Protein AF-A0AA38LIX3-F1 (afdb_monomer_lite)

Radius of gyration: 16.13 Å; chains: 1; bounding box: 47×33×38 Å

Structure (mmCIF, N/CA/C/O backbone):
data_AF-A0AA38LIX3-F1
#
_entry.id   AF-A0AA38LIX3-F1
#
loop_
_atom_site.group_PDB
_atom_site.id
_atom_site.type_symbol
_atom_site.label_atom_id
_atom_site.label_alt_id
_atom_site.label_comp_id
_atom_site.label_asym_id
_atom_site.label_entity_id
_atom_site.label_seq_id
_atom_site.pdbx_PDB_ins_code
_atom_site.Cartn_x
_atom_site.Cartn_y
_atom_site.Cartn_z
_atom_site.occupancy
_atom_site.B_iso_or_equiv
_atom_site.auth_seq_id
_atom_site.auth_comp_id
_atom_site.auth_asym_id
_atom_site.auth_atom_id
_atom_site.pdbx_PDB_model_num
ATOM 1 N N . LYS A 1 1 ? -4.307 8.271 -22.628 1.00 52.09 1 LYS A N 1
ATOM 2 C CA . LYS A 1 1 ? -4.487 8.824 -21.262 1.00 52.09 1 LYS A CA 1
ATOM 3 C C . LYS A 1 1 ? -5.023 7.684 -20.408 1.00 52.09 1 LYS A C 1
ATOM 5 O O . LYS A 1 1 ? -6.150 7.272 -20.642 1.00 52.09 1 LYS A O 1
ATOM 10 N N . ILE A 1 2 ? -4.184 7.078 -19.571 1.00 61.94 2 ILE A N 1
ATOM 11 C CA . ILE A 1 2 ? -4.580 5.930 -18.745 1.00 61.94 2 ILE A CA 1
ATOM 12 C C . ILE A 1 2 ? -5.207 6.516 -17.481 1.00 61.94 2 ILE A C 1
ATOM 14 O O . ILE A 1 2 ? -4.537 7.235 -16.743 1.00 61.94 2 ILE A O 1
ATOM 18 N N . ASN A 1 3 ? -6.509 6.310 -17.297 1.00 71.25 3 ASN A N 1
ATOM 19 C CA . ASN A 1 3 ? -7.192 6.701 -16.066 1.00 71.25 3 ASN A CA 1
ATOM 20 C C . ASN A 1 3 ? -6.984 5.587 -15.029 1.00 71.25 3 ASN A C 1
ATOM 22 O O . ASN A 1 3 ? -6.958 4.417 -15.422 1.00 71.25 3 ASN A O 1
ATOM 26 N N . PRO A 1 4 ? -6.815 5.913 -13.736 1.00 77.75 4 PRO A N 1
ATOM 27 C CA . PRO A 1 4 ? -6.754 4.883 -12.707 1.00 77.75 4 PRO A CA 1
ATOM 28 C C . PRO A 1 4 ? -8.063 4.076 -12.679 1.00 77.75 4 PRO A C 1
ATOM 30 O O . PRO A 1 4 ? -9.109 4.593 -13.086 1.00 77.75 4 PRO A O 1
ATOM 33 N N . PRO A 1 5 ? -8.027 2.825 -12.191 1.00 80.38 5 PRO A N 1
ATOM 34 C CA . PRO A 1 5 ? -9.240 2.043 -12.016 1.00 80.38 5 PRO A CA 1
ATOM 35 C C . PRO A 1 5 ? -10.180 2.751 -11.036 1.00 80.38 5 PRO A C 1
ATOM 37 O O . PRO A 1 5 ? -9.750 3.250 -9.992 1.00 80.38 5 PRO A O 1
ATOM 40 N N . GLU A 1 6 ? -11.474 2.779 -11.342 1.00 76.31 6 GLU A N 1
ATOM 41 C CA . GLU A 1 6 ? -12.465 3.256 -10.380 1.00 76.31 6 GLU A CA 1
ATOM 42 C C . GLU A 1 6 ? -12.415 2.392 -9.105 1.00 76.31 6 GLU A C 1
ATOM 44 O O . GLU A 1 6 ? -12.243 1.172 -9.194 1.00 76.31 6 GLU A O 1
ATOM 49 N N . PRO A 1 7 ? -12.550 2.973 -7.897 1.00 83.81 7 PRO A N 1
ATOM 50 C CA . PRO A 1 7 ? -12.847 4.369 -7.559 1.00 83.81 7 PRO A CA 1
ATOM 51 C C . PRO A 1 7 ? -11.607 5.168 -7.091 1.00 83.81 7 PRO A C 1
ATOM 53 O O . PRO A 1 7 ? -11.711 6.001 -6.189 1.00 83.81 7 PRO A O 1
ATOM 56 N N . PHE A 1 8 ? -10.413 4.892 -7.626 1.00 78.88 8 PHE A N 1
ATOM 57 C CA . PHE A 1 8 ? -9.206 5.623 -7.229 1.00 78.88 8 PHE A CA 1
ATOM 58 C C . PHE A 1 8 ? -9.161 7.027 -7.835 1.00 78.88 8 PHE A C 1
ATOM 60 O O . PHE A 1 8 ? -9.432 7.227 -9.019 1.00 78.88 8 PHE A O 1
ATOM 67 N N . VAL A 1 9 ? -8.748 7.998 -7.020 1.00 82.00 9 VAL A N 1
ATOM 68 C CA . VAL A 1 9 ? -8.567 9.390 -7.444 1.00 82.00 9 VAL A CA 1
ATOM 69 C C . VAL A 1 9 ? -7.079 9.715 -7.501 1.00 82.00 9 VAL A C 1
ATOM 71 O O . VAL A 1 9 ? -6.339 9.434 -6.558 1.00 82.00 9 VAL A O 1
ATOM 74 N N . VAL A 1 10 ? -6.646 10.332 -8.606 1.00 79.75 10 VAL A N 1
ATOM 75 C CA . VAL A 1 10 ? -5.288 10.881 -8.736 1.00 79.75 10 VAL A CA 1
ATOM 76 C C . VAL A 1 10 ? -5.188 12.176 -7.940 1.00 79.75 10 VAL A C 1
ATOM 78 O O . VAL A 1 10 ? -5.951 13.118 -8.181 1.00 79.75 10 VAL A O 1
ATOM 81 N N . ILE A 1 11 ? -4.217 12.260 -7.034 1.00 76.25 11 ILE A N 1
ATOM 82 C CA . ILE A 1 11 ? -3.919 13.500 -6.313 1.00 76.25 11 ILE A CA 1
ATOM 83 C C . ILE A 1 11 ? -3.095 14.402 -7.243 1.00 76.25 11 ILE A C 1
ATOM 85 O O . ILE A 1 11 ? -1.967 14.096 -7.613 1.00 76.25 11 ILE A O 1
ATOM 89 N N . LYS A 1 12 ? -3.661 15.527 -7.688 1.00 64.88 12 LYS A N 1
ATOM 90 C CA . LYS A 1 12 ? -2.959 16.437 -8.611 1.00 64.88 12 LYS A CA 1
ATOM 91 C C . LYS A 1 12 ? -1.730 17.053 -7.930 1.00 64.88 12 LYS A C 1
ATOM 93 O O . LYS A 1 12 ? -1.828 17.535 -6.810 1.00 64.88 12 LYS A O 1
ATOM 98 N N . GLY A 1 13 ? -0.594 17.075 -8.632 1.00 58.97 13 GLY A N 1
ATOM 99 C CA . GLY A 1 13 ? 0.671 17.632 -8.127 1.00 58.97 13 GLY A CA 1
ATOM 100 C C . GLY A 1 13 ? 1.537 16.651 -7.323 1.00 58.97 13 GLY A C 1
ATOM 101 O O . GLY A 1 13 ? 2.672 16.981 -6.983 1.00 58.97 13 GLY A O 1
ATOM 102 N N . SER A 1 14 ? 1.057 15.428 -7.083 1.00 59.91 14 SER A N 1
ATOM 103 C CA . SER A 1 14 ? 1.769 14.386 -6.328 1.00 59.91 14 SER A CA 1
ATOM 104 C C . SER A 1 14 ? 2.878 13.673 -7.108 1.00 59.91 14 SER A C 1
ATOM 106 O O . SER A 1 14 ? 3.582 12.855 -6.546 1.00 59.91 14 SER A O 1
ATOM 108 N N . LEU A 1 15 ? 3.001 13.894 -8.419 1.00 57.69 15 LEU A N 1
ATOM 109 C CA . LEU A 1 15 ? 4.125 13.358 -9.200 1.00 57.69 15 LEU A CA 1
ATOM 110 C C . LEU A 1 15 ? 5.368 14.248 -9.079 1.00 57.69 15 LEU A C 1
ATOM 112 O O . LEU A 1 15 ? 6.478 13.773 -9.279 1.00 57.69 15 LEU A O 1
ATOM 116 N N . ASN A 1 16 ? 5.163 15.521 -8.726 1.00 56.91 16 ASN A N 1
ATOM 117 C CA . ASN A 1 16 ? 6.222 16.512 -8.518 1.00 56.91 16 ASN A CA 1
ATOM 118 C C . ASN A 1 16 ? 6.586 16.654 -7.031 1.00 56.91 16 ASN A C 1
ATOM 120 O O . ASN A 1 16 ? 7.446 17.451 -6.671 1.00 56.91 16 ASN A O 1
ATOM 124 N N . THR A 1 17 ? 5.884 15.934 -6.156 1.00 56.50 17 THR A N 1
ATOM 125 C CA . THR A 1 17 ? 6.090 15.931 -4.708 1.00 56.50 17 THR A CA 1
ATOM 126 C C . THR A 1 17 ? 6.150 14.479 -4.244 1.00 56.50 17 THR A C 1
ATOM 128 O O . THR A 1 17 ? 5.365 13.668 -4.699 1.00 56.50 17 THR A O 1
ATOM 131 N N . ASP A 1 18 ? 7.073 14.126 -3.352 1.00 61.81 18 ASP A N 1
ATOM 132 C CA . ASP A 1 18 ? 7.239 12.764 -2.792 1.00 61.81 18 ASP A CA 1
ATOM 133 C C . ASP A 1 18 ? 6.053 12.378 -1.858 1.00 61.81 18 ASP A C 1
ATOM 135 O O . ASP A 1 18 ? 6.201 12.231 -0.638 1.00 61.81 18 ASP A O 1
ATOM 139 N N . GLY A 1 19 ? 4.833 12.329 -2.392 1.00 63.84 19 GLY A N 1
ATOM 140 C CA . GLY A 1 19 ? 3.577 12.117 -1.669 1.00 63.84 19 GLY A CA 1
ATOM 141 C C . GLY A 1 19 ? 2.673 11.074 -2.340 1.00 63.84 19 GLY A C 1
ATOM 142 O O . GLY A 1 19 ? 3.005 10.553 -3.405 1.00 63.84 19 GLY A O 1
ATOM 143 N N . PRO A 1 20 ? 1.522 10.737 -1.728 1.00 66.88 20 PRO A N 1
ATOM 144 C CA . PRO A 1 20 ? 0.605 9.749 -2.284 1.00 66.88 20 PRO A CA 1
ATOM 145 C C . PRO A 1 20 ? 0.051 10.211 -3.631 1.00 66.88 20 PRO A C 1
ATOM 147 O O . PRO A 1 20 ? -0.433 11.333 -3.770 1.00 66.88 20 PRO A O 1
ATOM 150 N N . VAL A 1 21 ? 0.115 9.320 -4.618 1.00 80.25 21 VAL A N 1
ATOM 151 C CA . VAL A 1 21 ? -0.348 9.549 -5.989 1.00 80.25 21 VAL A CA 1
ATOM 152 C C . VAL A 1 21 ? -1.785 9.107 -6.206 1.00 80.25 21 VAL A C 1
ATOM 154 O O . VAL A 1 21 ? -2.509 9.734 -6.982 1.00 80.25 21 VAL A O 1
ATOM 157 N N . LEU A 1 22 ? -2.213 8.062 -5.495 1.00 85.62 22 LEU A N 1
ATOM 158 C CA . LEU A 1 22 ? -3.580 7.564 -5.537 1.00 85.62 22 LEU A CA 1
ATOM 159 C C . LEU A 1 22 ? -4.172 7.531 -4.135 1.00 85.62 22 LEU A C 1
ATOM 161 O O . LEU A 1 22 ? -3.510 7.160 -3.162 1.00 85.62 22 LEU A O 1
ATOM 165 N N . PHE A 1 23 ? -5.449 7.882 -4.067 1.00 86.94 23 PHE A N 1
ATOM 166 C CA . PHE A 1 23 ? -6.245 7.813 -2.854 1.00 86.94 23 PHE A CA 1
ATOM 167 C C . PHE A 1 23 ? -7.571 7.114 -3.123 1.00 86.94 23 PHE A C 1
ATOM 169 O O . PHE A 1 23 ? -8.210 7.328 -4.159 1.00 86.94 23 PHE A O 1
ATOM 176 N N . ARG A 1 24 ? -7.992 6.300 -2.158 1.00 89.94 24 ARG A N 1
ATOM 177 C CA . ARG A 1 24 ? -9.314 5.685 -2.123 1.00 89.94 24 ARG A CA 1
ATOM 178 C C . ARG A 1 24 ? -9.805 5.605 -0.686 1.00 89.94 24 ARG A C 1
ATOM 180 O O . ARG A 1 24 ? -9.048 5.262 0.213 1.00 89.94 24 ARG A O 1
ATOM 187 N N . TYR A 1 25 ? -11.096 5.842 -0.501 1.00 89.56 25 TYR A N 1
ATOM 188 C CA . TYR A 1 25 ? -11.799 5.508 0.731 1.00 89.56 25 TYR A CA 1
ATOM 189 C C . TYR A 1 25 ? -12.611 4.230 0.518 1.00 89.56 25 TYR A C 1
ATOM 191 O O . TYR A 1 25 ? -13.327 4.106 -0.482 1.00 89.56 25 TYR A O 1
ATOM 199 N N . PHE A 1 26 ? -12.483 3.259 1.417 1.00 89.62 26 PHE A N 1
ATOM 200 C CA . PHE A 1 26 ? -13.182 1.981 1.314 1.00 89.62 26 PHE A CA 1
ATOM 201 C C . PHE A 1 26 ? -13.519 1.446 2.702 1.00 89.62 26 PHE A C 1
ATOM 203 O O . PHE A 1 26 ? -12.633 1.299 3.525 1.00 89.62 26 PHE A O 1
ATOM 210 N N . ASN A 1 27 ? -14.794 1.149 2.973 1.00 89.56 27 ASN A N 1
ATOM 211 C CA . ASN A 1 27 ? -15.236 0.527 4.231 1.00 89.56 27 ASN A CA 1
ATOM 212 C C . ASN A 1 27 ? -14.672 1.173 5.515 1.00 89.56 27 ASN A C 1
ATOM 214 O O . ASN A 1 27 ? -14.271 0.475 6.440 1.00 89.56 27 ASN A O 1
ATOM 218 N N . GLN A 1 28 ? -14.694 2.507 5.593 1.00 88.44 28 GLN A N 1
ATOM 219 C CA . GLN A 1 28 ? -14.149 3.295 6.714 1.00 88.44 28 GLN A CA 1
ATOM 220 C C . GLN A 1 28 ? -12.616 3.323 6.821 1.00 88.44 28 GLN A C 1
ATOM 222 O O . GLN A 1 28 ? -12.075 3.817 7.813 1.00 88.44 28 GLN A O 1
ATOM 227 N N . GLU A 1 29 ? -11.925 2.841 5.793 1.00 91.31 29 GLU A N 1
ATOM 228 C CA . GLU A 1 29 ? -10.473 2.866 5.679 1.00 91.31 29 GLU A CA 1
ATOM 229 C C . GLU A 1 29 ? -10.033 3.848 4.591 1.00 91.31 29 GLU A C 1
ATOM 231 O O . GLU A 1 29 ? -10.649 3.962 3.525 1.00 91.31 29 GLU A O 1
ATOM 236 N N . GLU A 1 30 ? -8.944 4.559 4.859 1.00 90.88 30 GLU A N 1
ATOM 237 C CA . GLU A 1 30 ? -8.242 5.366 3.870 1.00 90.88 30 GLU A CA 1
ATOM 238 C C . GLU A 1 30 ? -7.081 4.561 3.299 1.00 90.88 30 GLU A C 1
ATOM 240 O O . GLU A 1 30 ? -6.198 4.127 4.036 1.00 90.88 30 GLU A O 1
ATOM 245 N N . ILE A 1 31 ? -7.054 4.413 1.978 1.00 91.56 31 ILE A N 1
ATOM 246 C CA . ILE A 1 31 ? -5.994 3.739 1.235 1.00 91.56 31 ILE A CA 1
ATOM 247 C C . ILE A 1 31 ? -5.220 4.806 0.463 1.00 91.56 31 ILE A C 1
ATOM 249 O O . ILE A 1 31 ? -5.765 5.471 -0.424 1.00 91.56 31 ILE A O 1
ATOM 253 N N . LYS A 1 32 ? -3.942 4.966 0.799 1.00 89.69 32 LYS A N 1
ATOM 254 C CA . LYS A 1 32 ? -3.003 5.893 0.155 1.00 89.69 32 LYS A CA 1
ATOM 255 C C . LYS A 1 32 ? -1.914 5.085 -0.533 1.00 89.69 32 LYS A C 1
ATOM 257 O O . LYS A 1 32 ? -1.279 4.250 0.103 1.00 89.69 32 LYS A O 1
ATOM 262 N N . VAL A 1 33 ? -1.696 5.339 -1.818 1.00 89.19 33 VAL A N 1
ATOM 263 C CA . VAL A 1 33 ? -0.633 4.697 -2.599 1.00 89.19 33 VAL A CA 1
ATOM 264 C C . VAL A 1 33 ? 0.370 5.761 -3.007 1.00 89.19 33 VAL A C 1
ATOM 266 O O . VAL A 1 33 ? 0.007 6.723 -3.684 1.00 89.19 33 VAL A O 1
ATOM 269 N N . SER A 1 34 ? 1.622 5.574 -2.613 1.00 86.38 34 SER A N 1
ATOM 270 C CA . SER A 1 34 ? 2.762 6.412 -2.986 1.00 86.38 34 SER A CA 1
ATOM 271 C C . SER A 1 34 ? 3.713 5.618 -3.875 1.00 86.38 34 SER A C 1
ATOM 273 O O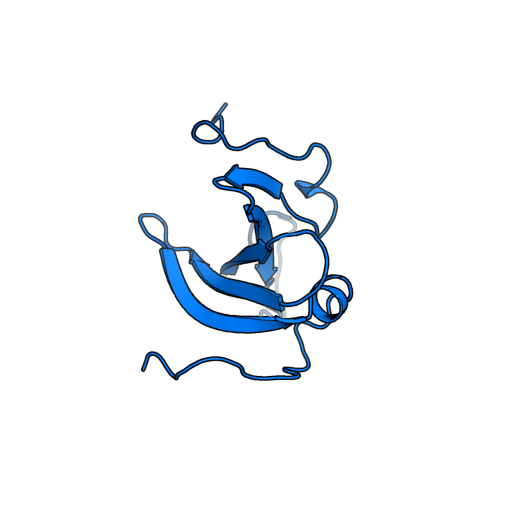 . SER A 1 34 ? 3.823 4.400 -3.738 1.00 86.38 34 SER A O 1
ATOM 275 N N . VAL A 1 35 ? 4.416 6.310 -4.768 1.00 83.19 35 VAL A N 1
ATOM 276 C CA . VAL A 1 35 ? 5.458 5.715 -5.614 1.00 83.19 35 VAL A CA 1
ATOM 277 C C . VAL A 1 35 ? 6.806 6.177 -5.083 1.00 83.19 35 VAL A C 1
ATOM 279 O O . VAL A 1 35 ? 7.035 7.379 -4.974 1.00 83.19 35 VAL A O 1
ATOM 282 N N . LEU A 1 36 ? 7.690 5.236 -4.768 1.00 78.81 36 LEU A N 1
ATOM 283 C CA . LEU A 1 36 ? 9.087 5.512 -4.456 1.00 78.81 36 LEU A CA 1
ATOM 284 C C . LEU A 1 36 ? 9.933 5.140 -5.673 1.00 78.81 36 LEU A C 1
ATOM 286 O O . LEU A 1 36 ? 9.841 4.026 -6.189 1.00 78.81 36 LEU A O 1
ATOM 290 N N . ARG A 1 37 ? 10.747 6.088 -6.133 1.00 76.56 37 ARG A N 1
ATOM 291 C CA . A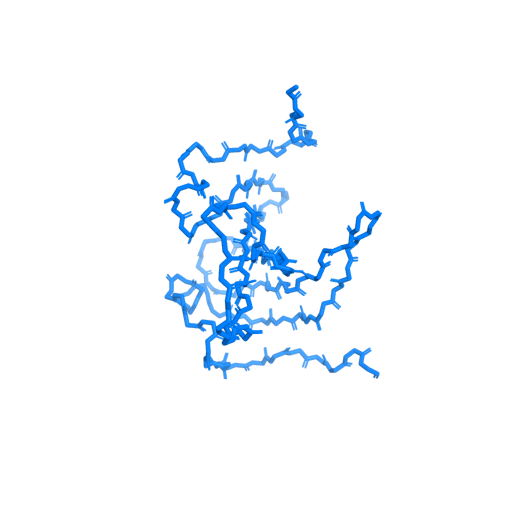RG A 1 37 ? 11.683 5.895 -7.243 1.00 76.56 37 ARG A CA 1
ATOM 292 C C . ARG A 1 37 ? 13.085 5.832 -6.663 1.00 76.56 37 ARG A C 1
ATOM 294 O O . ARG A 1 37 ? 13.514 6.801 -6.039 1.00 76.56 37 ARG A O 1
ATOM 301 N N . LEU A 1 38 ? 13.778 4.713 -6.845 1.00 69.06 38 LEU A N 1
ATOM 302 C CA . LEU A 1 38 ? 15.174 4.597 -6.442 1.00 69.06 38 LEU A CA 1
ATOM 303 C C . LEU A 1 38 ? 16.055 4.733 -7.686 1.00 69.06 38 LEU A C 1
ATOM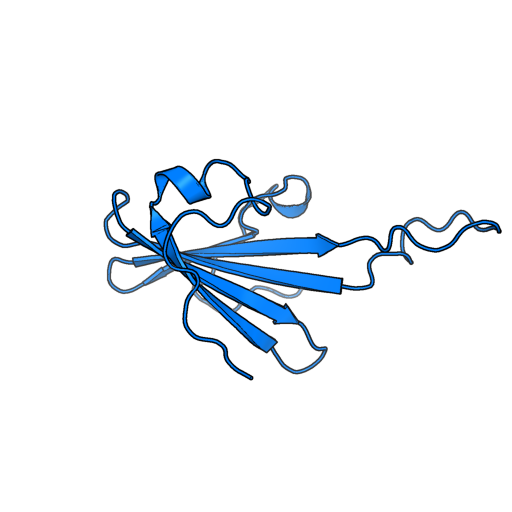 305 O O . LEU A 1 38 ? 15.979 3.915 -8.603 1.00 69.06 38 LEU A O 1
ATOM 309 N N . ALA A 1 39 ? 16.859 5.795 -7.724 1.00 61.56 39 ALA A N 1
ATOM 310 C CA . ALA A 1 39 ? 17.907 5.946 -8.724 1.00 61.56 39 ALA A CA 1
ATOM 311 C C . ALA A 1 39 ? 19.107 5.075 -8.329 1.00 61.56 39 ALA A C 1
ATOM 313 O O . ALA A 1 39 ? 19.492 5.041 -7.154 1.00 61.56 39 ALA A O 1
ATOM 314 N N . ASN A 1 40 ? 19.709 4.375 -9.291 1.00 52.91 40 ASN A N 1
ATOM 315 C CA . ASN A 1 40 ? 20.934 3.626 -9.028 1.00 52.91 40 ASN A CA 1
ATOM 316 C C . ASN A 1 40 ? 22.085 4.618 -8.798 1.00 52.91 40 ASN A C 1
ATOM 318 O O . ASN A 1 40 ? 22.536 5.276 -9.727 1.00 52.91 40 ASN A O 1
ATOM 322 N N . LEU A 1 41 ? 22.620 4.686 -7.577 1.00 48.47 41 LEU A N 1
ATOM 323 C CA . LEU A 1 41 ? 23.831 5.460 -7.243 1.00 48.47 41 LEU A CA 1
ATOM 324 C C . LEU A 1 41 ? 25.130 4.797 -7.752 1.00 48.47 41 LEU A C 1
ATOM 326 O O . LEU A 1 41 ? 26.179 4.908 -7.125 1.00 48.47 41 LEU A O 1
ATOM 330 N N . GLY A 1 42 ? 25.072 4.058 -8.859 1.00 47.50 42 GLY A N 1
ATOM 331 C CA . GLY A 1 42 ? 26.157 3.179 -9.278 1.00 47.50 42 GLY A CA 1
ATOM 332 C C . GLY A 1 42 ? 26.275 3.041 -10.782 1.00 47.50 42 GLY A C 1
ATOM 333 O O . GLY A 1 42 ? 26.061 1.947 -11.286 1.00 47.50 42 GLY A O 1
ATOM 334 N N . GLN A 1 43 ? 26.642 4.124 -11.467 1.00 39.78 43 GLN A N 1
ATOM 335 C CA . GLN A 1 43 ? 27.532 4.076 -12.631 1.00 39.78 43 GLN A CA 1
ATOM 336 C C . GLN A 1 43 ? 28.462 5.290 -12.542 1.00 39.78 43 GLN A C 1
ATOM 338 O O . GLN A 1 43 ? 28.069 6.428 -12.778 1.00 39.78 43 GLN A O 1
ATOM 343 N N . THR A 1 44 ? 29.675 5.034 -12.061 1.00 43.50 44 THR A N 1
ATOM 344 C CA . THR A 1 44 ? 30.836 5.905 -12.239 1.00 43.50 44 THR A CA 1
ATOM 345 C C . THR A 1 44 ? 31.181 5.964 -13.723 1.00 43.50 44 THR A C 1
ATOM 347 O O . THR A 1 44 ? 31.274 4.906 -14.338 1.00 43.50 44 THR A O 1
ATOM 350 N N . ASP A 1 45 ? 31.402 7.183 -14.213 1.00 44.22 45 ASP A N 1
ATOM 351 C CA . ASP A 1 45 ? 32.134 7.551 -15.428 1.00 44.22 45 ASP A CA 1
ATOM 352 C C . ASP A 1 45 ? 31.705 6.852 -16.728 1.00 44.22 45 ASP A C 1
ATOM 354 O O . ASP A 1 45 ? 32.228 5.805 -17.089 1.00 44.22 45 ASP A O 1
ATOM 358 N N . ASP A 1 46 ? 30.748 7.455 -17.441 1.00 43.62 46 ASP A N 1
ATOM 359 C CA . ASP A 1 46 ? 30.956 7.997 -18.797 1.00 43.62 46 ASP A CA 1
ATOM 360 C C . ASP A 1 46 ? 29.608 8.276 -19.496 1.00 43.62 46 ASP A C 1
ATOM 362 O O . ASP A 1 46 ? 28.786 7.384 -19.659 1.00 43.62 46 ASP A O 1
ATOM 366 N N . GLN A 1 47 ? 29.428 9.542 -19.900 1.00 45.59 47 GLN A N 1
ATOM 367 C CA . GLN A 1 47 ? 28.571 10.063 -20.984 1.00 45.59 47 GLN A CA 1
ATOM 368 C C . GLN A 1 47 ? 27.163 9.458 -21.188 1.00 45.59 47 GLN A C 1
ATOM 370 O O . GLN A 1 47 ? 27.030 8.381 -21.752 1.00 45.59 47 GLN A O 1
ATOM 375 N N . ASP A 1 48 ? 26.105 10.230 -20.910 1.00 39.22 48 ASP A N 1
ATOM 376 C CA . ASP A 1 48 ? 25.336 10.973 -21.934 1.00 39.22 48 ASP A CA 1
ATOM 377 C C . ASP A 1 48 ? 24.157 11.720 -21.272 1.00 39.22 48 ASP A C 1
ATOM 379 O O . ASP A 1 48 ? 23.506 11.203 -20.361 1.00 39.22 48 ASP A O 1
ATOM 383 N N . ASP A 1 49 ? 23.889 12.945 -21.727 1.00 44.72 49 ASP A N 1
ATOM 384 C CA . ASP A 1 49 ? 22.797 13.811 -21.262 1.00 44.72 49 ASP A CA 1
ATOM 385 C C . ASP A 1 49 ? 21.441 13.280 -21.770 1.00 44.72 49 ASP A C 1
ATOM 387 O O . ASP A 1 49 ? 20.853 13.801 -22.722 1.00 44.72 49 ASP A O 1
ATOM 391 N N . SER A 1 50 ? 20.911 12.238 -21.127 1.00 44.03 50 SER A N 1
ATOM 392 C CA . SER A 1 50 ? 19.497 11.873 -21.256 1.00 44.03 50 SER A CA 1
ATOM 393 C C . SER A 1 50 ? 18.883 11.581 -19.884 1.00 44.03 50 SER A C 1
ATOM 395 O O . SER A 1 50 ? 19.069 10.531 -19.274 1.00 44.03 50 SER A O 1
ATOM 397 N N . ASP A 1 51 ? 18.123 12.557 -19.387 1.00 46.59 51 ASP A N 1
ATOM 398 C CA . ASP A 1 51 ? 17.441 12.583 -18.083 1.00 46.59 51 ASP A CA 1
ATOM 399 C C . ASP A 1 51 ? 16.324 11.515 -17.912 1.00 46.59 51 ASP A C 1
ATOM 401 O O . ASP A 1 51 ? 15.431 11.666 -17.073 1.00 46.59 51 ASP A O 1
ATOM 405 N N . GLU A 1 52 ? 16.339 10.420 -18.682 1.00 48.16 52 GLU A N 1
ATOM 406 C CA . GLU A 1 52 ? 15.281 9.397 -18.698 1.00 48.16 52 GLU A CA 1
ATOM 407 C C . GLU A 1 52 ? 15.744 7.970 -18.322 1.00 48.16 52 GLU A C 1
ATOM 409 O O . GLU A 1 52 ? 14.892 7.127 -18.039 1.00 48.16 52 GLU A O 1
ATOM 414 N N . GLU A 1 53 ? 17.051 7.681 -18.213 1.00 48.59 53 GLU A N 1
ATOM 415 C CA . GLU A 1 53 ? 17.560 6.289 -18.171 1.00 48.59 53 GLU A CA 1
ATOM 416 C C . GLU A 1 53 ? 18.249 5.828 -16.865 1.00 48.59 53 GLU A C 1
ATOM 418 O O . GLU A 1 53 ? 19.082 4.926 -16.890 1.00 48.59 53 GLU A O 1
ATOM 423 N N . ASN A 1 54 ? 17.925 6.380 -15.686 1.00 51.38 54 ASN A N 1
ATOM 424 C CA . ASN A 1 54 ? 18.574 5.913 -14.438 1.00 51.38 54 ASN A CA 1
ATOM 425 C C . ASN A 1 54 ? 17.639 5.593 -13.258 1.00 51.38 54 ASN A C 1
ATOM 427 O O . ASN A 1 54 ? 18.073 5.504 -12.105 1.00 51.38 54 ASN A O 1
ATOM 431 N N . ILE A 1 55 ? 16.347 5.379 -13.530 1.00 54.62 55 ILE A N 1
ATOM 432 C CA . ILE A 1 55 ? 15.382 4.863 -12.545 1.00 54.62 55 ILE A CA 1
ATOM 433 C C . ILE A 1 55 ? 15.142 3.383 -12.841 1.00 54.62 55 ILE A C 1
ATOM 435 O O . ILE A 1 55 ? 14.257 3.031 -13.614 1.00 54.62 55 ILE A O 1
ATOM 439 N N . ASN A 1 56 ? 15.922 2.508 -12.207 1.00 60.59 56 ASN A N 1
ATOM 440 C CA . ASN A 1 56 ? 15.817 1.066 -12.447 1.00 60.59 56 ASN A CA 1
ATOM 441 C C . ASN A 1 56 ? 14.840 0.353 -11.504 1.00 60.59 56 ASN A C 1
ATOM 443 O O . ASN A 1 56 ? 14.489 -0.797 -11.760 1.00 60.59 56 ASN A O 1
ATOM 447 N N . GLN A 1 57 ? 14.395 0.998 -10.417 1.00 70.38 57 GLN A N 1
ATOM 448 C CA . GLN A 1 57 ? 13.510 0.364 -9.439 1.00 70.38 57 GLN A CA 1
ATOM 449 C C . GLN A 1 57 ? 12.396 1.302 -8.968 1.00 70.38 57 GLN A C 1
ATOM 451 O O . GLN A 1 57 ? 12.633 2.391 -8.434 1.00 70.38 57 GLN A O 1
ATOM 456 N N . LEU A 1 58 ? 11.161 0.841 -9.167 1.00 81.25 58 LEU A N 1
ATOM 457 C CA . LEU A 1 58 ? 9.943 1.472 -8.680 1.00 81.25 58 LEU A CA 1
ATOM 458 C C . LEU A 1 58 ? 9.343 0.609 -7.576 1.00 81.25 58 LEU A C 1
ATOM 460 O O . LEU A 1 58 ? 9.067 -0.571 -7.785 1.00 81.25 58 LEU A O 1
ATOM 464 N N . PHE A 1 59 ? 9.074 1.230 -6.435 1.00 86.06 59 PHE A N 1
ATOM 465 C CA . PHE A 1 59 ? 8.346 0.605 -5.342 1.00 86.06 59 PHE A CA 1
ATOM 466 C C . PHE A 1 59 ? 7.011 1.312 -5.144 1.00 86.06 59 PHE A C 1
ATOM 468 O O . PHE A 1 59 ? 6.906 2.538 -5.273 1.00 86.06 59 PHE A O 1
ATOM 475 N N . LEU A 1 60 ? 5.991 0.545 -4.775 1.00 88.31 60 LEU A N 1
ATOM 476 C CA . LEU A 1 60 ? 4.753 1.092 -4.238 1.00 88.31 60 LEU A CA 1
ATOM 477 C C . LEU A 1 60 ? 4.771 1.003 -2.723 1.00 88.31 60 LEU A C 1
ATOM 479 O O . LEU A 1 60 ? 5.037 -0.048 -2.145 1.00 88.31 60 LEU A O 1
ATOM 483 N N . ILE A 1 61 ? 4.414 2.109 -2.085 1.00 89.38 61 ILE A N 1
ATOM 484 C CA . ILE A 1 61 ? 4.116 2.141 -0.660 1.00 89.38 61 ILE A CA 1
ATOM 485 C C . ILE A 1 61 ? 2.607 2.291 -0.537 1.00 89.38 61 ILE A C 1
ATOM 487 O O . ILE A 1 61 ? 2.051 3.323 -0.918 1.00 89.38 61 ILE A O 1
ATOM 491 N N . VAL A 1 62 ? 1.944 1.265 -0.011 1.00 91.38 62 VAL A N 1
ATOM 492 C CA . VAL A 1 62 ? 0.504 1.300 0.261 1.00 91.38 62 VAL A CA 1
ATOM 493 C C . VAL A 1 62 ? 0.307 1.457 1.756 1.00 91.38 62 VAL A C 1
ATOM 495 O O . VAL A 1 62 ? 0.765 0.625 2.533 1.00 91.38 62 VAL A O 1
ATOM 498 N N . VAL A 1 63 ? -0.378 2.519 2.159 1.00 90.81 63 VAL A N 1
ATOM 499 C CA . VAL A 1 63 ? -0.730 2.789 3.552 1.00 90.81 63 VAL A CA 1
ATOM 500 C C . VAL A 1 63 ? -2.238 2.716 3.695 1.00 90.81 63 VAL A C 1
ATOM 502 O O . VAL A 1 63 ? -2.963 3.415 2.985 1.00 90.81 63 VAL A O 1
ATOM 505 N N . ILE A 1 64 ? -2.695 1.897 4.637 1.00 92.50 64 ILE A N 1
ATOM 506 C CA . ILE A 1 64 ? -4.103 1.751 4.994 1.00 92.50 64 ILE A CA 1
ATOM 507 C C . ILE A 1 64 ? -4.287 2.228 6.430 1.00 92.50 64 ILE A C 1
ATOM 509 O O . ILE A 1 64 ? -3.608 1.744 7.338 1.00 92.50 64 ILE A O 1
ATOM 513 N N . THR A 1 65 ? -5.198 3.172 6.644 1.00 91.25 65 THR A N 1
ATOM 514 C CA . THR A 1 65 ? -5.530 3.687 7.979 1.00 91.25 65 THR A CA 1
ATOM 515 C C . THR A 1 65 ? -7.022 3.567 8.249 1.00 91.25 65 THR A C 1
ATOM 517 O O . THR A 1 65 ? -7.839 3.627 7.331 1.00 91.25 65 THR A O 1
ATOM 520 N N . LYS A 1 66 ? -7.390 3.431 9.526 1.00 90.19 66 LYS A N 1
ATOM 521 C CA . LYS A 1 66 ? -8.785 3.419 9.975 1.00 90.19 66 LYS A CA 1
ATOM 522 C C . LYS A 1 66 ? -8.986 4.510 11.022 1.00 90.19 66 LYS A C 1
ATOM 524 O O . LYS A 1 66 ? -8.343 4.478 12.061 1.00 90.19 66 LYS A O 1
ATOM 529 N N . GLY A 1 67 ? -9.870 5.472 10.753 1.00 79.06 67 GLY A N 1
ATOM 530 C CA . GLY A 1 67 ? -10.219 6.523 11.722 1.00 79.06 67 GLY A CA 1
ATOM 531 C C . GLY A 1 67 ? -9.175 7.632 11.938 1.00 79.06 67 GLY A C 1
ATOM 532 O O . GLY A 1 67 ? -9.257 8.334 12.938 1.00 79.06 67 GLY A O 1
ATOM 533 N N . GLY A 1 68 ? -8.218 7.817 11.019 1.00 66.50 68 GLY A N 1
ATOM 534 C CA . GLY A 1 68 ? -7.281 8.956 10.990 1.00 66.50 68 GLY A CA 1
ATOM 535 C C . GLY A 1 68 ? -6.125 8.905 12.002 1.00 66.50 68 GLY A C 1
ATOM 536 O O . GLY A 1 68 ? -4.985 9.189 11.633 1.00 66.50 68 GLY A O 1
ATOM 537 N N . GLU A 1 69 ? -6.382 8.489 13.242 1.00 72.19 69 GLU A N 1
ATOM 538 C CA . GLU A 1 69 ? -5.383 8.385 14.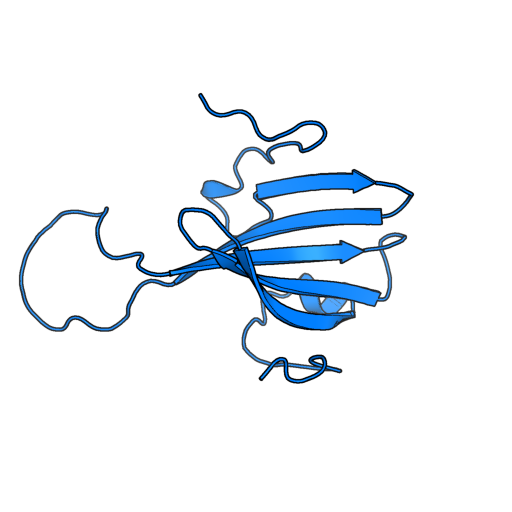313 1.00 72.19 69 GLU A CA 1
ATOM 539 C C . GLU A 1 69 ? -5.224 6.939 14.798 1.00 72.19 69 GLU A C 1
ATOM 541 O O . GLU A 1 69 ? -6.210 6.231 15.004 1.00 72.19 69 GLU A O 1
ATOM 546 N N . GLY A 1 70 ? -3.978 6.497 15.002 1.00 83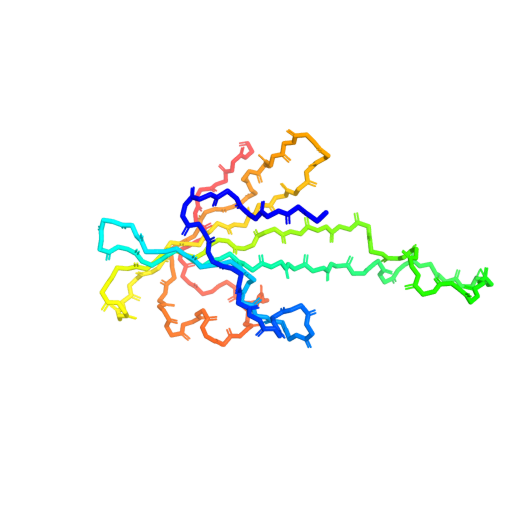.81 70 GLY A N 1
ATOM 547 C CA . GLY A 1 70 ? -3.671 5.188 15.575 1.00 83.81 70 GLY A CA 1
ATOM 548 C C . GLY A 1 70 ? -2.745 4.360 14.695 1.00 83.81 70 GLY A C 1
ATOM 549 O O . GLY A 1 70 ? -1.706 4.839 14.253 1.00 83.81 70 GLY A O 1
ATOM 550 N N . LEU A 1 71 ? -3.104 3.096 14.473 1.00 86.75 71 LEU A N 1
ATOM 551 C CA . LEU A 1 71 ? -2.288 2.154 13.712 1.00 86.75 71 LEU A CA 1
ATOM 552 C C . LEU A 1 71 ? -2.632 2.195 12.223 1.00 86.75 71 LEU A C 1
ATOM 554 O O . LEU A 1 71 ? -3.784 2.357 11.820 1.00 86.75 71 LEU A O 1
ATOM 558 N N . ALA A 1 72 ? -1.607 1.996 11.414 1.00 89.12 72 ALA A N 1
ATOM 559 C CA . ALA A 1 72 ? -1.658 1.982 9.972 1.00 89.12 72 ALA A CA 1
ATOM 560 C C . ALA A 1 72 ? -0.922 0.755 9.446 1.00 89.12 72 ALA A C 1
ATOM 562 O O . ALA A 1 72 ? 0.189 0.436 9.882 1.00 89.12 72 ALA A O 1
ATOM 563 N N . LEU A 1 73 ? -1.549 0.076 8.494 1.00 91.31 73 LEU A N 1
ATOM 564 C CA . LEU A 1 73 ? -0.960 -1.057 7.803 1.00 91.31 73 LEU A CA 1
ATOM 565 C C . LEU A 1 73 ? -0.191 -0.536 6.592 1.00 91.31 73 LEU A C 1
ATOM 567 O O . LEU A 1 73 ? -0.768 0.119 5.724 1.00 91.31 73 LEU A O 1
ATOM 571 N N . GLN A 1 74 ? 1.107 -0.812 6.544 1.00 90.94 74 GLN A N 1
ATOM 572 C CA . GLN A 1 74 ? 1.978 -0.403 5.453 1.00 90.94 74 GLN A CA 1
ATOM 573 C C . GLN A 1 74 ? 2.459 -1.629 4.681 1.00 90.94 74 GLN A C 1
ATOM 575 O O . GLN A 1 74 ? 3.095 -2.514 5.253 1.00 90.94 74 GLN A O 1
ATOM 580 N N . PHE A 1 75 ? 2.232 -1.622 3.372 1.00 91.88 75 PHE A N 1
ATOM 581 C CA . PHE A 1 75 ? 2.831 -2.552 2.425 1.00 91.88 75 PHE A CA 1
ATOM 582 C C . PHE A 1 75 ? 3.941 -1.842 1.662 1.00 91.88 75 PHE A C 1
ATOM 584 O O . PHE A 1 75 ? 3.754 -0.716 1.189 1.00 91.88 75 PHE A O 1
ATOM 591 N N . LEU A 1 76 ? 5.078 -2.515 1.532 1.00 90.12 76 LEU A N 1
ATOM 592 C CA . LEU A 1 76 ? 6.099 -2.178 0.551 1.00 90.12 76 LEU A CA 1
ATOM 593 C C . LEU A 1 76 ? 6.021 -3.220 -0.556 1.00 90.12 76 LEU A C 1
ATOM 595 O O . LEU A 1 76 ? 6.128 -4.416 -0.273 1.00 90.12 76 LEU A O 1
ATOM 599 N N . CYS A 1 77 ? 5.799 -2.767 -1.782 1.00 91.12 77 CYS A N 1
ATOM 600 C CA . CYS A 1 77 ? 5.597 -3.646 -2.919 1.00 91.12 77 CYS A CA 1
ATOM 601 C C . CYS A 1 77 ? 6.586 -3.338 -4.038 1.00 91.12 77 CYS A C 1
ATOM 603 O O . CYS A 1 77 ? 6.760 -2.177 -4.417 1.00 91.12 77 CYS A O 1
ATOM 605 N N . ASP A 1 78 ? 7.153 -4.399 -4.594 1.00 89.12 78 ASP A N 1
ATOM 606 C CA . ASP A 1 78 ? 7.957 -4.369 -5.807 1.00 89.12 78 ASP A CA 1
ATOM 607 C C . ASP A 1 78 ? 7.033 -4.344 -7.025 1.00 89.12 78 ASP A C 1
ATOM 609 O O . ASP A 1 78 ? 6.019 -5.053 -7.068 1.00 89.12 78 ASP A O 1
ATOM 613 N N . LEU A 1 79 ? 7.376 -3.528 -8.019 1.00 86.19 79 LEU A N 1
ATOM 614 C CA . LEU A 1 79 ? 6.662 -3.479 -9.289 1.00 86.19 79 LEU A CA 1
ATOM 615 C C . LEU A 1 79 ? 7.409 -4.258 -10.367 1.00 86.19 79 LEU A C 1
ATOM 617 O O . LEU A 1 79 ? 8.568 -3.978 -10.665 1.00 86.19 79 LEU A O 1
ATOM 621 N N . TYR A 1 80 ? 6.691 -5.177 -11.003 1.00 82.62 80 TYR A N 1
ATOM 622 C CA . TYR A 1 80 ? 7.090 -5.857 -12.228 1.00 82.62 80 TYR A CA 1
ATOM 623 C C . TYR A 1 80 ? 6.207 -5.366 -13.389 1.00 82.62 80 TYR A C 1
ATOM 625 O O . TYR A 1 80 ? 5.153 -4.770 -13.147 1.00 82.62 80 TYR A O 1
ATOM 633 N N . PRO A 1 81 ? 6.595 -5.597 -14.655 1.00 80.12 81 PRO A N 1
ATOM 634 C CA . PRO A 1 81 ? 5.807 -5.153 -15.807 1.00 80.12 81 PRO A CA 1
ATOM 635 C C . PRO A 1 81 ? 4.354 -5.660 -15.825 1.00 80.12 81 PRO A C 1
ATOM 637 O O . PRO A 1 81 ? 3.472 -4.969 -16.332 1.00 80.12 81 PRO A O 1
ATOM 640 N N . ASP A 1 82 ? 4.101 -6.849 -15.278 1.00 83.94 82 ASP A N 1
ATOM 641 C CA . ASP A 1 82 ? 2.817 -7.558 -15.317 1.00 83.94 82 ASP A CA 1
ATOM 642 C C . ASP A 1 82 ? 2.245 -7.903 -13.931 1.00 83.94 82 ASP A C 1
ATOM 644 O O . ASP A 1 82 ? 1.112 -8.377 -13.827 1.00 83.94 82 ASP A O 1
ATOM 648 N N . ALA A 1 83 ? 2.998 -7.656 -12.859 1.00 86.38 83 ALA A N 1
ATOM 649 C CA . ALA A 1 83 ? 2.627 -8.054 -11.508 1.00 86.38 83 ALA A CA 1
ATOM 650 C C . ALA A 1 83 ? 3.196 -7.107 -10.448 1.00 86.38 83 ALA A C 1
ATOM 652 O O . ALA A 1 83 ? 4.060 -6.272 -10.705 1.00 86.38 83 ALA A O 1
ATOM 653 N N . MET A 1 84 ? 2.729 -7.277 -9.214 1.00 89.69 84 MET A N 1
ATOM 654 C CA . MET A 1 84 ? 3.353 -6.667 -8.047 1.00 89.69 84 MET A CA 1
ATOM 655 C C . MET A 1 84 ? 3.648 -7.731 -6.995 1.00 89.69 84 MET A C 1
ATOM 657 O O . MET A 1 84 ? 2.807 -8.592 -6.726 1.00 89.69 84 MET A O 1
ATOM 661 N N . GLY A 1 85 ? 4.841 -7.666 -6.412 1.00 90.75 85 GLY A N 1
ATOM 662 C CA . GLY A 1 85 ? 5.248 -8.508 -5.291 1.00 90.75 85 GLY A CA 1
ATOM 663 C C . GLY A 1 85 ? 5.090 -7.746 -3.983 1.00 90.75 85 GLY A C 1
ATOM 664 O O . GLY A 1 85 ? 5.419 -6.566 -3.920 1.00 90.75 85 GLY A O 1
ATOM 665 N N . ILE A 1 86 ? 4.592 -8.393 -2.931 1.00 92.44 86 ILE A N 1
ATOM 666 C CA . ILE A 1 86 ? 4.624 -7.806 -1.586 1.00 92.44 86 ILE A CA 1
ATOM 667 C C . ILE A 1 86 ? 5.989 -8.130 -0.982 1.00 92.44 86 ILE A C 1
ATOM 669 O O . ILE A 1 86 ? 6.280 -9.290 -0.702 1.00 92.44 86 ILE A O 1
ATOM 673 N N . GLN A 1 87 ? 6.806 -7.103 -0.766 1.00 89.00 87 GLN A N 1
ATOM 674 C CA . GLN A 1 87 ? 8.137 -7.241 -0.182 1.00 89.00 87 GLN A CA 1
ATOM 675 C C . GLN A 1 87 ? 8.075 -7.278 1.347 1.00 89.00 87 GLN A C 1
ATOM 677 O O . GLN A 1 87 ? 8.769 -8.064 1.986 1.00 89.00 87 GLN A O 1
ATOM 682 N N . SER A 1 88 ? 7.245 -6.425 1.954 1.00 89.69 88 SER A N 1
ATOM 683 C CA . SER A 1 88 ? 7.033 -6.423 3.406 1.00 89.69 88 SER A CA 1
ATOM 684 C C . SER A 1 88 ? 5.662 -5.877 3.796 1.00 89.69 88 SER A C 1
ATOM 686 O O . SER A 1 88 ? 5.056 -5.082 3.071 1.00 89.69 88 SER A O 1
ATOM 688 N N . ILE A 1 89 ? 5.187 -6.305 4.969 1.00 92.12 89 ILE A N 1
ATOM 689 C CA . ILE A 1 89 ? 3.966 -5.812 5.612 1.00 92.12 89 ILE A CA 1
ATOM 690 C C . ILE A 1 89 ? 4.325 -5.389 7.031 1.00 92.12 89 ILE A C 1
ATOM 692 O O . ILE A 1 89 ? 4.772 -6.211 7.817 1.00 92.12 89 ILE A O 1
ATOM 696 N N . SER A 1 90 ? 4.083 -4.135 7.393 1.00 89.88 90 SER A N 1
ATOM 697 C CA . SER A 1 90 ? 4.376 -3.622 8.736 1.00 89.88 90 SER A CA 1
ATOM 698 C C . SER A 1 90 ? 3.186 -2.877 9.320 1.00 89.88 90 SER A C 1
ATOM 700 O O . SER A 1 90 ? 2.355 -2.329 8.593 1.00 89.88 90 SER A O 1
ATOM 702 N N . LEU A 1 91 ? 3.110 -2.855 10.649 1.00 89.06 91 LEU A N 1
ATOM 703 C CA . LEU A 1 91 ? 2.122 -2.073 11.380 1.00 89.06 91 LEU A CA 1
ATOM 704 C C . LEU A 1 91 ? 2.842 -0.902 12.045 1.00 89.06 91 LEU A C 1
ATOM 706 O O . LEU A 1 91 ? 3.762 -1.111 12.838 1.00 89.06 91 LEU A O 1
ATOM 710 N N . LYS A 1 92 ? 2.438 0.321 11.707 1.00 86.38 92 LYS A N 1
ATOM 711 C CA . LYS A 1 92 ? 3.086 1.555 12.169 1.00 86.38 92 LYS A CA 1
ATOM 712 C C . LYS A 1 92 ? 2.070 2.501 12.783 1.00 86.38 92 LYS A C 1
ATOM 714 O O . LYS A 1 92 ? 0.895 2.448 12.438 1.00 86.38 92 LYS A O 1
ATOM 719 N N . ASP A 1 93 ? 2.515 3.377 13.673 1.00 86.00 93 ASP A N 1
ATOM 720 C CA . ASP A 1 93 ? 1.687 4.502 14.105 1.00 86.00 93 ASP A CA 1
ATOM 721 C C . ASP A 1 93 ? 1.535 5.494 12.936 1.00 86.00 93 ASP A C 1
ATOM 723 O O . ASP A 1 93 ? 2.486 5.735 12.183 1.00 86.00 93 ASP A O 1
ATOM 727 N N . THR A 1 94 ? 0.350 6.079 12.758 1.00 79.81 94 THR A N 1
ATOM 728 C CA . THR A 1 94 ? 0.098 7.073 11.705 1.00 79.81 94 THR A CA 1
ATOM 729 C C . THR A 1 94 ? 1.045 8.272 11.801 1.00 79.81 94 THR A C 1
ATOM 731 O O . THR A 1 94 ? 1.411 8.835 10.765 1.00 79.81 94 THR A O 1
ATOM 734 N N . LYS A 1 95 ? 1.517 8.616 13.007 1.00 77.12 95 LYS A N 1
ATOM 735 C CA . LYS A 1 95 ? 2.512 9.678 13.251 1.00 77.12 95 LYS A CA 1
ATOM 736 C C . LYS A 1 95 ? 3.889 9.350 12.671 1.00 77.12 95 LYS A C 1
ATOM 738 O O . LYS A 1 95 ? 4.602 10.250 12.218 1.00 77.12 95 LYS A O 1
ATOM 743 N N . ASP A 1 96 ? 4.252 8.071 12.646 1.00 73.19 96 ASP A N 1
ATOM 744 C CA . ASP A 1 96 ? 5.540 7.610 12.124 1.00 73.19 96 ASP A CA 1
ATOM 745 C C . ASP A 1 96 ? 5.559 7.562 10.588 1.00 73.19 96 ASP A C 1
ATOM 747 O O . ASP A 1 96 ? 6.628 7.602 9.986 1.00 73.19 96 ASP A O 1
ATOM 751 N N . ILE A 1 97 ? 4.389 7.522 9.940 1.00 70.94 97 ILE A N 1
ATOM 752 C CA . ILE A 1 97 ? 4.263 7.513 8.472 1.00 70.94 97 ILE A CA 1
ATOM 753 C C . ILE A 1 97 ? 4.364 8.925 7.884 1.00 70.94 97 ILE A C 1
ATOM 755 O O . ILE A 1 97 ? 4.893 9.099 6.785 1.00 70.94 97 ILE A O 1
ATOM 759 N N . SER A 1 98 ? 3.886 9.947 8.600 1.00 61.72 98 SER A N 1
ATOM 760 C CA . SER A 1 98 ? 3.964 11.347 8.152 1.00 61.72 98 SER A CA 1
ATOM 761 C C . SER A 1 98 ? 5.396 11.878 8.055 1.00 61.72 98 SER A C 1
ATOM 763 O O . SER A 1 98 ? 5.692 12.720 7.206 1.00 61.72 98 SER A O 1
ATOM 765 N N . ASN A 1 99 ? 6.299 11.363 8.888 1.00 53.66 99 ASN A N 1
ATOM 766 C CA . ASN A 1 99 ? 7.714 11.692 8.835 1.00 53.66 99 ASN A CA 1
ATOM 767 C C . ASN A 1 99 ? 8.379 10.643 7.951 1.00 53.66 99 ASN A C 1
ATOM 769 O O . ASN A 1 99 ? 8.447 9.499 8.380 1.00 53.66 99 ASN A O 1
ATOM 773 N N . ARG A 1 100 ? 8.853 11.010 6.750 1.00 55.00 100 ARG A N 1
ATOM 774 C CA . ARG A 1 100 ? 9.510 10.164 5.717 1.00 55.00 100 ARG A CA 1
ATOM 775 C C . ARG A 1 100 ? 10.756 9.374 6.178 1.00 55.00 100 ARG A C 1
ATOM 777 O O . ARG A 1 100 ? 11.761 9.286 5.478 1.00 55.00 100 ARG A O 1
ATOM 784 N N . THR A 1 101 ? 10.727 8.758 7.345 1.00 49.06 101 THR A N 1
ATOM 785 C CA . THR A 1 101 ? 11.811 7.977 7.917 1.00 49.06 101 THR A CA 1
ATOM 786 C C . THR A 1 101 ? 11.705 6.568 7.350 1.00 49.06 101 THR A C 1
ATOM 788 O O . THR A 1 101 ? 11.404 5.608 8.050 1.00 49.06 101 THR A O 1
ATOM 791 N N . ILE A 1 102 ? 11.941 6.446 6.041 1.00 52.72 102 ILE A N 1
ATOM 792 C CA . ILE A 1 102 ? 12.075 5.157 5.343 1.00 52.72 102 ILE A CA 1
ATOM 793 C C . ILE A 1 102 ? 13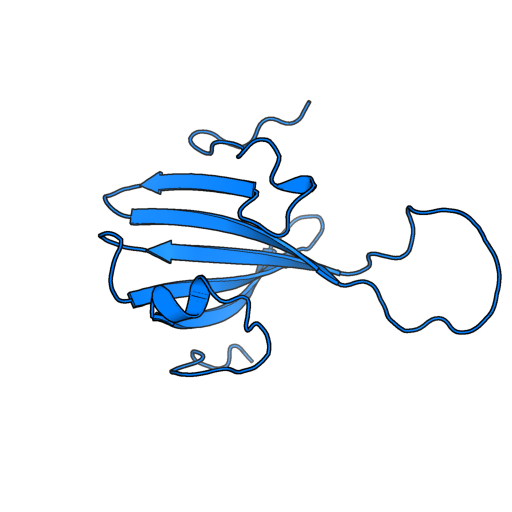.228 4.331 5.961 1.00 52.72 102 ILE A C 1
ATOM 795 O O . ILE A 1 102 ? 13.264 3.115 5.828 1.00 52.72 102 ILE A O 1
ATOM 799 N N . PHE A 1 103 ? 14.130 4.970 6.715 1.00 49.62 103 PHE A N 1
ATOM 800 C CA . PHE A 1 103 ? 15.418 4.399 7.102 1.00 49.62 103 PHE A CA 1
ATOM 801 C C . PHE A 1 103 ? 15.549 3.914 8.549 1.00 49.62 103 PHE A C 1
ATOM 803 O O . PHE A 1 103 ? 16.568 3.315 8.877 1.00 49.62 103 PHE A O 1
ATOM 810 N N . LEU A 1 104 ? 14.557 4.122 9.423 1.00 52.56 104 LEU A N 1
ATOM 811 C CA . LEU A 1 104 ? 14.607 3.565 10.779 1.00 52.56 104 LEU A CA 1
ATOM 812 C C . LEU A 1 104 ? 13.321 2.798 11.087 1.00 52.56 104 LEU A C 1
ATOM 814 O O . LEU A 1 104 ? 12.321 3.420 11.454 1.00 52.56 104 LEU A O 1
ATOM 818 N N . PRO A 1 105 ? 13.331 1.459 10.949 1.00 57.78 105 PRO A N 1
ATOM 819 C CA . PRO A 1 105 ? 12.203 0.636 11.346 1.00 57.78 105 PRO A CA 1
ATOM 820 C C . PRO A 1 105 ? 11.997 0.755 12.860 1.00 57.78 105 PRO A C 1
ATOM 822 O O . PRO A 1 105 ? 12.688 0.121 13.655 1.00 57.78 105 PRO A O 1
ATOM 825 N N . LYS A 1 106 ? 11.052 1.601 13.275 1.00 65.12 106 LYS A N 1
ATOM 826 C CA . LYS A 1 106 ? 10.493 1.579 14.628 1.00 65.12 106 LYS A CA 1
ATOM 827 C C . LYS A 1 106 ? 9.220 0.742 14.604 1.00 65.12 106 LYS A C 1
ATOM 829 O O . LYS A 1 106 ? 8.397 0.883 13.704 1.00 65.12 106 LYS A O 1
ATOM 834 N N . GLY A 1 107 ? 9.074 -0.138 15.590 1.00 72.00 107 GLY A N 1
ATOM 835 C CA . GLY A 1 107 ? 7.929 -1.041 15.693 1.00 72.00 107 GLY A CA 1
ATOM 836 C C . GLY A 1 107 ? 8.080 -2.335 14.889 1.00 72.00 107 GLY A C 1
ATOM 837 O O . GLY A 1 107 ? 9.137 -2.641 14.336 1.00 72.00 107 GLY A O 1
ATOM 838 N N . TYR A 1 108 ? 7.010 -3.124 14.874 1.00 81.50 108 TYR A N 1
ATOM 839 C CA . TYR A 1 108 ? 6.975 -4.446 14.255 1.00 81.50 108 TYR A CA 1
ATOM 840 C C . TYR A 1 108 ? 7.033 -4.358 12.720 1.00 81.50 108 TYR A C 1
ATOM 842 O O . TYR A 1 108 ? 6.185 -3.723 12.095 1.00 81.50 108 TYR A O 1
ATOM 850 N N . GLN A 1 109 ? 8.024 -5.020 12.114 1.00 83.88 109 GLN A N 1
ATOM 851 C CA . GLN A 1 109 ? 8.279 -4.971 10.664 1.00 83.88 109 GLN A CA 1
ATOM 852 C C . GLN A 1 109 ? 7.566 -6.057 9.856 1.00 83.88 109 GLN A C 1
ATOM 854 O O . GLN A 1 109 ? 7.751 -6.127 8.646 1.00 83.88 109 GLN A O 1
ATOM 859 N N . GLY A 1 110 ? 6.748 -6.878 10.513 1.00 85.56 110 GLY A N 1
ATOM 860 C CA . GLY A 1 110 ? 6.125 -8.025 9.872 1.00 85.56 110 GLY A CA 1
ATOM 861 C C . GLY A 1 110 ? 6.940 -9.307 9.971 1.00 85.56 110 GLY A C 1
ATOM 862 O O . GLY A 1 110 ? 8.045 -9.317 10.520 1.00 85.56 110 GLY A O 1
ATOM 863 N N . PRO A 1 111 ? 6.365 -10.407 9.471 1.00 88.44 111 PRO A N 1
ATOM 864 C CA . PRO A 1 111 ? 7.081 -11.657 9.266 1.00 88.44 111 PRO A CA 1
ATOM 865 C C . PRO A 1 111 ? 8.040 -11.555 8.068 1.00 88.44 111 PRO A C 1
ATOM 867 O O . PRO A 1 111 ? 7.859 -10.716 7.187 1.00 88.44 111 PRO A O 1
ATOM 870 N N . ASP A 1 112 ? 9.041 -12.436 8.025 1.00 86.88 112 ASP A N 1
ATOM 871 C CA . ASP A 1 112 ? 9.841 -12.649 6.813 1.00 86.88 112 ASP A CA 1
ATOM 872 C C . ASP A 1 112 ? 9.005 -13.460 5.808 1.00 86.88 112 ASP A C 1
ATOM 874 O O . ASP A 1 112 ? 8.345 -14.427 6.194 1.00 86.88 112 ASP A O 1
ATOM 878 N N . PHE A 1 113 ? 9.003 -13.042 4.542 1.00 82.19 113 PHE A N 1
ATOM 879 C CA . PHE A 1 113 ? 8.301 -13.734 3.453 1.00 82.19 113 PHE A CA 1
ATOM 880 C C . PHE A 1 113 ? 9.202 -14.690 2.662 1.00 82.19 113 PHE A C 1
ATOM 882 O O . PHE A 1 113 ? 8.740 -15.269 1.678 1.00 82.19 113 PHE A O 1
ATOM 889 N N . ARG A 1 114 ? 10.469 -14.837 3.071 1.00 67.81 114 ARG A N 1
ATOM 890 C CA . ARG A 1 114 ? 11.416 -15.809 2.508 1.00 67.81 114 ARG A CA 1
ATOM 891 C C . ARG A 1 114 ? 11.123 -17.252 2.902 1.00 67.81 114 ARG A C 1
ATOM 893 O O . ARG A 1 114 ? 10.732 -17.491 4.065 1.00 67.81 114 ARG A O 1
#

pLDDT: mean 73.98, std 16.26, range [39.22, 92.5]

Secondary structure (DSSP, 8-state):
--PPPTT-EE-TTTTTTTSEEEEEEETTEEEEEEEEEEE-----S-----TTS-EEEEEEEEEEEESSSSEEEEEEEEE-SS-EEEEEEEEEEHHHHHS--TT---S-------

Sequence (114 aa):
KINPPEPFVVIKGSLNTDGPVLFRYFNQEEIKVSVLRLANLGQTDDQDDSDEENINQLFLIVVITKGGEGLALQFLCDLYPDAMGIQSISLKDTKDISNRTIFLPKGYQGPDFR

InterPro domains:
  IPR003428 Mitochondrial glycoprotein [PF02330] (20-113)
  IPR036561 Mitochondrial glycoprotein superfamily [G3DSA:3.10.280.10] (1-114)
  IPR036561 Mitochondrial glycoprotein superfamily [SSF54529] (5-113)

Foldseek 3Di:
DDDDPPPWDADPPLVVPQAFGIWDDDPQKIKTKGKDFDFPPDDPDDDDPDPPPGRPWIWIWIWIDHPQFFKIWIWIWGDDPVDIHTQWIFIDGPVVVVPPCPPDDDHDTHDHPD

Organism: Taxus chinensis (NCBI:txid29808)